Protein AF-A0AAT9HTH5-F1 (afdb_monomer)

Structure (mmCIF, N/CA/C/O backbone):
data_AF-A0AAT9HTH5-F1
#
_entry.id   AF-A0AAT9HTH5-F1
#
loop_
_atom_site.group_PDB
_atom_site.id
_atom_site.type_symbol
_atom_site.label_atom_id
_atom_site.label_alt_id
_atom_site.label_comp_id
_atom_site.label_asym_id
_atom_site.label_entity_id
_atom_site.label_seq_id
_atom_site.pdbx_PDB_ins_code
_atom_site.Cartn_x
_atom_site.Cartn_y
_atom_site.Cartn_z
_atom_site.occupancy
_atom_site.B_iso_or_equiv
_atom_site.auth_seq_id
_atom_site.auth_comp_id
_atom_site.auth_asym_id
_atom_site.auth_atom_id
_atom_site.pdbx_PDB_model_num
ATOM 1 N N . MET A 1 1 ? -1.030 0.961 -8.967 1.00 85.31 1 MET A N 1
ATOM 2 C CA . MET A 1 1 ? -1.294 0.628 -10.389 1.00 85.31 1 MET A CA 1
ATOM 3 C C . MET A 1 1 ? -1.899 -0.765 -10.444 1.00 85.31 1 MET A C 1
ATOM 5 O O . MET A 1 1 ? -1.349 -1.643 -9.792 1.00 85.31 1 MET A O 1
ATOM 9 N N . LYS A 1 2 ? -3.026 -0.974 -11.133 1.00 92.25 2 LYS A N 1
ATOM 10 C CA . LYS A 1 2 ? -3.579 -2.326 -11.327 1.00 92.25 2 LYS A CA 1
ATOM 11 C C . LYS A 1 2 ? -2.890 -2.970 -12.533 1.00 92.25 2 LYS A C 1
ATOM 13 O O . LYS A 1 2 ? -2.730 -2.297 -13.545 1.00 92.25 2 LYS A O 1
ATOM 18 N N . LEU A 1 3 ? -2.439 -4.209 -12.383 1.00 94.56 3 LEU A N 1
ATOM 19 C CA . LEU A 1 3 ? -1.794 -5.003 -13.427 1.00 94.56 3 LEU A CA 1
ATOM 20 C C . LEU A 1 3 ? -2.839 -5.769 -14.246 1.00 94.56 3 LEU A C 1
ATOM 22 O O . LEU A 1 3 ? -3.981 -5.927 -13.805 1.00 94.56 3 LEU A O 1
ATOM 26 N N . ASP A 1 4 ? -2.430 -6.286 -15.404 1.00 96.00 4 ASP A N 1
ATOM 27 C CA . ASP A 1 4 ? -3.304 -7.026 -16.328 1.00 96.00 4 ASP A CA 1
ATOM 28 C C . ASP A 1 4 ? -3.905 -8.295 -15.699 1.00 96.00 4 ASP A C 1
ATOM 30 O O . ASP A 1 4 ? -5.007 -8.709 -16.049 1.00 96.00 4 ASP A O 1
ATOM 34 N N . ASP A 1 5 ? -3.220 -8.880 -14.714 1.00 94.88 5 ASP A N 1
ATOM 35 C CA . ASP A 1 5 ? -3.692 -10.036 -13.942 1.00 94.88 5 ASP A CA 1
ATOM 36 C C . ASP A 1 5 ? -4.534 -9.662 -12.707 1.00 94.88 5 ASP A C 1
ATOM 38 O O . ASP A 1 5 ? -4.891 -10.514 -11.894 1.00 94.88 5 ASP A O 1
ATOM 42 N N . GLY A 1 6 ? -4.857 -8.378 -12.545 1.00 94.81 6 GLY A N 1
ATOM 43 C CA . GLY A 1 6 ? -5.694 -7.869 -11.465 1.00 94.81 6 GLY A CA 1
ATOM 44 C C . GLY A 1 6 ? -4.979 -7.642 -10.132 1.00 94.81 6 GLY A C 1
ATOM 45 O O . GLY A 1 6 ? -5.622 -7.166 -9.189 1.00 94.81 6 GLY A O 1
ATOM 46 N N . ARG A 1 7 ? -3.673 -7.920 -10.038 1.00 97.62 7 ARG A N 1
ATOM 47 C CA . ARG A 1 7 ? -2.849 -7.546 -8.880 1.00 97.62 7 ARG A CA 1
ATOM 48 C C . ARG A 1 7 ? -2.561 -6.047 -8.864 1.00 97.62 7 ARG A C 1
ATOM 50 O O . ARG A 1 7 ? -2.792 -5.328 -9.836 1.00 97.62 7 ARG A O 1
ATOM 57 N N . ILE A 1 8 ? -2.076 -5.553 -7.732 1.00 98.06 8 ILE A N 1
ATOM 58 C CA . ILE A 1 8 ? -1.846 -4.135 -7.477 1.00 98.06 8 ILE A CA 1
ATOM 59 C C . ILE A 1 8 ? -0.367 -3.929 -7.179 1.00 98.06 8 ILE A C 1
ATOM 61 O O . ILE A 1 8 ? 0.158 -4.447 -6.199 1.00 98.06 8 ILE A O 1
ATOM 65 N N . ALA A 1 9 ? 0.292 -3.144 -8.027 1.00 96.75 9 ALA A N 1
ATOM 66 C CA . ALA A 1 9 ? 1.659 -2.699 -7.818 1.00 96.75 9 ALA A CA 1
ATOM 67 C C . ALA A 1 9 ? 1.681 -1.391 -7.013 1.00 96.75 9 ALA A C 1
ATOM 69 O O . ALA A 1 9 ? 1.055 -0.394 -7.413 1.00 96.75 9 ALA A O 1
ATOM 70 N N . VAL A 1 10 ? 2.432 -1.405 -5.912 1.00 95.88 10 VAL A N 1
ATOM 71 C CA . VAL A 1 10 ? 2.745 -0.252 -5.059 1.00 95.88 10 VAL A CA 1
ATOM 72 C C . VAL A 1 10 ? 4.235 0.049 -5.192 1.00 95.88 10 VAL A C 1
ATOM 74 O O . VAL A 1 10 ? 5.070 -0.839 -5.032 1.00 95.88 10 VAL A O 1
ATOM 77 N N . ARG A 1 11 ? 4.566 1.301 -5.512 1.00 95.75 11 ARG A N 1
ATOM 78 C CA . ARG A 1 11 ? 5.944 1.778 -5.683 1.00 95.75 11 ARG A CA 1
ATOM 79 C C . ARG A 1 11 ? 6.260 2.833 -4.636 1.00 95.75 11 ARG A C 1
ATOM 81 O O . ARG A 1 11 ? 5.380 3.607 -4.257 1.00 95.75 11 ARG A O 1
ATOM 88 N N . GLN A 1 12 ? 7.515 2.870 -4.203 1.00 95.31 12 GLN A N 1
ATOM 89 C CA . GLN A 1 12 ? 8.034 3.982 -3.419 1.00 95.31 12 GLN A CA 1
ATOM 90 C C . GLN A 1 12 ? 8.063 5.238 -4.290 1.00 95.31 12 GLN A C 1
ATOM 92 O O . GLN A 1 12 ? 8.607 5.233 -5.388 1.00 95.31 12 GLN A O 1
ATOM 97 N N . SER A 1 13 ? 7.462 6.327 -3.810 1.00 93.75 13 SER A N 1
ATOM 98 C CA . SER A 1 13 ? 7.351 7.560 -4.595 1.00 93.75 13 SER A CA 1
ATOM 99 C C . SER A 1 13 ? 8.704 8.228 -4.851 1.00 93.75 13 SER A C 1
ATOM 101 O O . SER A 1 13 ? 8.864 8.890 -5.870 1.00 93.75 13 SER A O 1
ATOM 103 N N . THR A 1 14 ? 9.671 8.061 -3.944 1.00 96.19 14 THR A N 1
ATOM 104 C CA . THR A 1 14 ? 11.036 8.602 -4.065 1.00 96.19 14 THR A CA 1
ATOM 105 C C . THR A 1 14 ? 11.996 7.680 -4.820 1.00 96.19 14 THR A C 1
ATOM 107 O O . THR A 1 14 ? 13.139 8.066 -5.037 1.00 96.19 14 THR A O 1
ATOM 110 N N . ASP A 1 15 ? 11.546 6.487 -5.217 1.00 95.81 15 ASP A N 1
ATOM 111 C CA . ASP A 1 15 ? 12.296 5.528 -6.036 1.00 95.81 15 ASP A CA 1
ATOM 112 C C . ASP A 1 15 ? 11.350 4.872 -7.068 1.00 95.81 15 ASP A C 1
ATOM 114 O O . ASP A 1 15 ? 10.945 3.714 -6.918 1.00 95.81 15 ASP A O 1
ATOM 118 N N . PRO A 1 16 ? 10.900 5.632 -8.088 1.00 91.25 16 PRO A N 1
ATOM 119 C CA . PRO A 1 16 ? 9.879 5.167 -9.028 1.00 91.25 16 PRO A CA 1
ATOM 120 C C . PRO A 1 16 ? 10.357 4.007 -9.915 1.00 91.25 16 PRO A C 1
ATOM 122 O O . PRO A 1 16 ? 9.540 3.160 -10.294 1.00 91.25 16 PRO A O 1
ATOM 125 N N . ASP A 1 17 ? 11.660 3.947 -10.201 1.00 95.00 17 ASP A N 1
ATOM 126 C CA . ASP A 1 17 ? 12.290 2.915 -11.031 1.00 95.00 17 ASP A CA 1
ATOM 127 C C . ASP A 1 17 ? 12.679 1.659 -10.231 1.00 95.00 17 ASP A C 1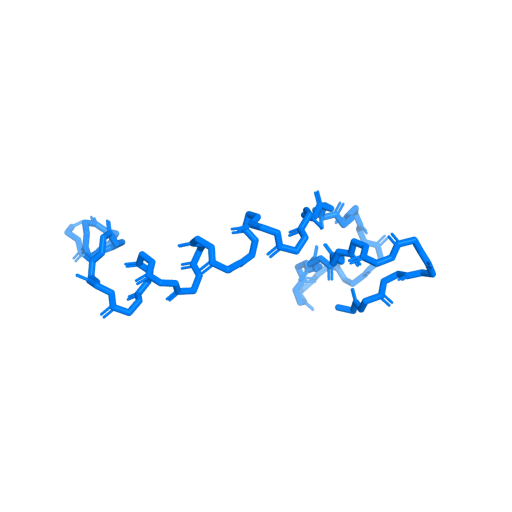
ATOM 129 O O . ASP A 1 17 ? 12.955 0.610 -10.818 1.00 95.00 17 ASP A O 1
ATOM 133 N N . GLY A 1 18 ? 12.643 1.733 -8.896 1.00 94.44 18 GLY A N 1
ATOM 134 C CA . GLY A 1 18 ? 12.893 0.618 -7.990 1.00 94.44 18 GLY A CA 1
ATOM 135 C C . GLY A 1 18 ? 11.869 -0.527 -8.074 1.00 94.44 18 GLY A C 1
ATOM 136 O O . GLY A 1 18 ? 10.933 -0.517 -8.883 1.00 94.44 18 GLY A O 1
ATOM 137 N N . PRO A 1 19 ? 12.016 -1.575 -7.249 1.00 95.75 19 PRO A N 1
ATOM 138 C CA . PRO A 1 19 ? 11.081 -2.694 -7.231 1.00 95.75 19 PRO A CA 1
ATOM 139 C C . PRO A 1 19 ? 9.689 -2.272 -6.734 1.00 95.75 19 PRO A C 1
ATOM 141 O O . PRO A 1 19 ? 9.543 -1.428 -5.850 1.00 95.75 19 PRO A O 1
ATOM 144 N N . ALA A 1 20 ? 8.646 -2.900 -7.283 1.00 96.00 20 ALA A N 1
ATOM 145 C CA . ALA A 1 20 ? 7.277 -2.731 -6.805 1.00 96.00 20 ALA A CA 1
ATOM 146 C C . ALA A 1 20 ? 6.890 -3.863 -5.847 1.00 96.00 20 ALA A C 1
ATOM 148 O O . ALA A 1 20 ? 7.177 -5.032 -6.111 1.00 96.00 20 ALA A O 1
ATOM 149 N N . LEU A 1 21 ? 6.163 -3.523 -4.784 1.00 96.44 21 LEU A N 1
ATOM 150 C CA . LEU A 1 21 ? 5.434 -4.504 -3.986 1.00 96.44 21 LEU A CA 1
ATOM 151 C C . LEU A 1 21 ? 4.167 -4.900 -4.743 1.00 96.44 21 LEU A C 1
ATOM 153 O O . LEU A 1 21 ? 3.423 -4.031 -5.207 1.00 96.44 21 LEU A O 1
ATOM 157 N N . ILE A 1 22 ? 3.932 -6.203 -4.883 1.00 97.12 22 ILE A N 1
ATOM 158 C CA . ILE A 1 22 ? 2.796 -6.742 -5.632 1.00 97.12 22 ILE A CA 1
ATOM 159 C C . ILE A 1 22 ? 1.804 -7.361 -4.655 1.00 97.12 22 ILE A C 1
ATOM 161 O O . ILE A 1 22 ? 2.105 -8.375 -4.035 1.00 97.12 22 ILE A O 1
ATOM 165 N N . TYR A 1 23 ? 0.617 -6.768 -4.571 1.00 97.94 23 TYR A N 1
ATOM 166 C CA . TYR A 1 23 ? -0.481 -7.228 -3.726 1.00 97.94 23 TYR A CA 1
ATOM 167 C C . TYR A 1 23 ? -1.594 -7.847 -4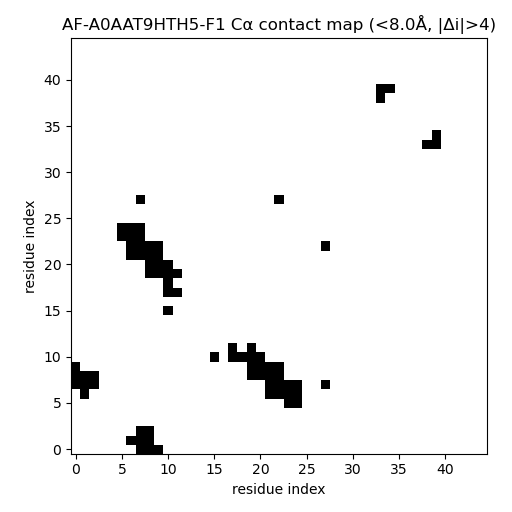.561 1.00 97.94 23 TYR A C 1
ATOM 169 O O . TYR A 1 23 ? -1.901 -7.400 -5.669 1.00 9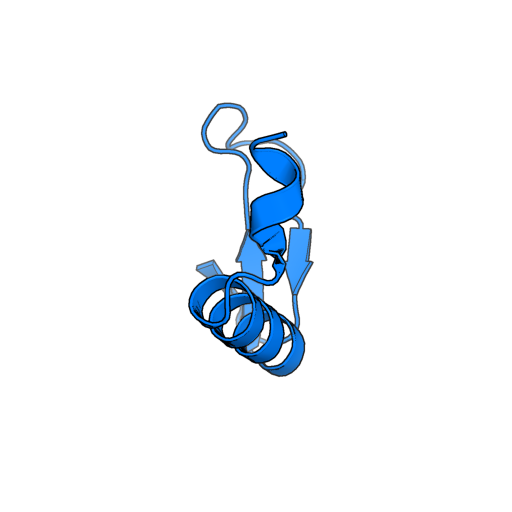7.94 23 TYR A O 1
ATOM 177 N N . THR A 1 24 ? -2.263 -8.846 -4.010 1.00 98.25 24 THR A N 1
ATOM 178 C CA . THR A 1 24 ? -3.576 -9.267 -4.491 1.00 98.25 24 THR A CA 1
ATOM 179 C C . THR A 1 24 ? -4.629 -8.203 -4.174 1.00 98.25 24 THR A C 1
ATOM 181 O O . THR A 1 24 ? 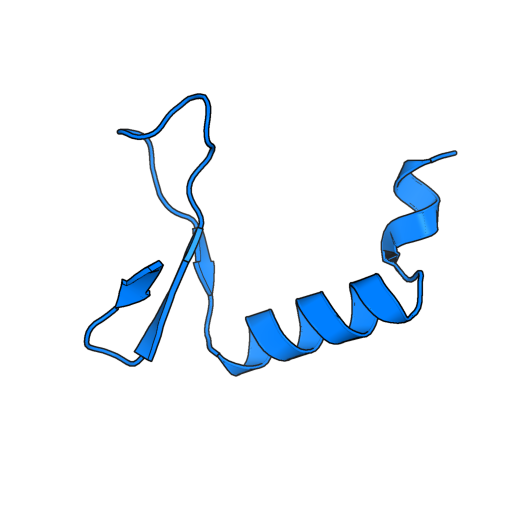-4.451 -7.338 -3.314 1.00 98.25 24 THR A O 1
ATOM 184 N N . SER A 1 25 ? -5.774 -8.276 -4.857 1.00 96.38 25 SER A N 1
ATOM 185 C CA . SER A 1 25 ? -6.906 -7.404 -4.521 1.00 96.38 25 SER A CA 1
ATOM 186 C C . SER A 1 25 ? -7.403 -7.642 -3.086 1.00 96.38 25 SER A C 1
ATOM 188 O O . SER A 1 25 ? -7.758 -6.684 -2.411 1.00 96.38 25 SER A O 1
ATOM 190 N N . ALA A 1 26 ? -7.380 -8.890 -2.601 1.00 97.75 26 ALA A N 1
ATOM 191 C CA . ALA A 1 26 ? -7.820 -9.232 -1.248 1.00 97.75 26 ALA A CA 1
ATOM 192 C C . ALA A 1 26 ? -6.907 -8.634 -0.165 1.00 97.75 26 ALA A C 1
ATOM 194 O O . ALA A 1 26 ? -7.403 -8.044 0.791 1.00 97.75 26 ALA A O 1
ATOM 195 N N . GLU A 1 27 ? -5.586 -8.720 -0.340 1.00 98.19 27 GLU A N 1
ATOM 196 C CA . GLU A 1 27 ? -4.627 -8.116 0.596 1.00 98.19 27 GLU A CA 1
ATOM 197 C C . GLU A 1 27 ? -4.754 -6.591 0.632 1.00 98.19 27 GLU A C 1
ATOM 199 O O . GLU A 1 27 ? -4.701 -6.000 1.706 1.00 98.19 27 GLU A O 1
ATOM 204 N N . MET A 1 28 ? -4.969 -5.942 -0.519 1.00 97.62 28 MET A N 1
ATOM 205 C CA . MET A 1 28 ? -5.180 -4.492 -0.553 1.00 97.62 28 MET A CA 1
ATOM 206 C C . MET A 1 28 ? -6.494 -4.080 0.124 1.00 97.62 28 MET A C 1
ATOM 208 O O . MET A 1 28 ? -6.531 -3.057 0.806 1.00 97.62 28 MET A O 1
ATOM 212 N N . THR A 1 29 ? -7.566 -4.866 -0.026 1.00 97.62 29 THR A N 1
ATOM 213 C CA . THR A 1 29 ? -8.817 -4.637 0.714 1.00 97.62 29 THR A CA 1
ATOM 214 C C . THR A 1 29 ? -8.577 -4.724 2.218 1.00 97.62 29 THR A C 1
ATOM 216 O O . THR A 1 29 ? -8.903 -3.773 2.925 1.00 97.62 29 THR A O 1
ATOM 219 N N . ALA A 1 30 ? -7.939 -5.801 2.687 1.00 98.25 30 ALA A N 1
ATOM 220 C CA . ALA A 1 30 ? -7.618 -5.976 4.101 1.00 98.25 30 ALA A CA 1
ATOM 221 C C . ALA A 1 30 ? -6.732 -4.837 4.634 1.00 98.25 30 ALA A C 1
ATOM 223 O O . ALA A 1 30 ? -6.993 -4.306 5.708 1.00 98.25 30 ALA A O 1
ATOM 224 N N . PHE A 1 31 ? -5.737 -4.396 3.855 1.00 96.94 31 PHE A N 1
ATOM 225 C CA . PHE A 1 31 ? -4.895 -3.251 4.204 1.00 96.94 31 PHE A CA 1
ATOM 226 C C . PHE A 1 31 ? -5.713 -1.965 4.402 1.00 96.94 31 PHE A C 1
ATOM 228 O O . PHE A 1 31 ? -5.540 -1.269 5.400 1.00 96.94 31 PHE A O 1
ATOM 235 N N . ILE A 1 32 ? -6.624 -1.650 3.474 1.00 97.88 32 ILE A N 1
ATOM 236 C CA . ILE A 1 32 ? -7.470 -0.450 3.563 1.00 97.88 32 ILE A CA 1
ATOM 237 C C . ILE A 1 32 ? -8.432 -0.539 4.755 1.00 97.88 32 ILE A C 1
ATOM 239 O O . ILE A 1 32 ? -8.665 0.469 5.422 1.00 97.88 32 ILE A O 1
ATOM 243 N N . GLU A 1 33 ? -9.013 -1.709 5.013 1.00 98.56 33 GLU A N 1
ATOM 244 C CA . GLU A 1 33 ? -9.915 -1.928 6.147 1.00 98.56 33 GLU A CA 1
ATOM 245 C C . GLU A 1 33 ? -9.184 -1.791 7.485 1.00 98.56 33 GLU A C 1
ATOM 247 O O . GLU A 1 33 ? -9.625 -1.006 8.323 1.00 98.56 33 GLU A O 1
ATOM 252 N N . GLY A 1 34 ? -8.032 -2.448 7.649 1.00 98.25 34 GLY A N 1
ATOM 253 C CA . GLY A 1 34 ? -7.216 -2.347 8.861 1.00 98.25 34 GLY A CA 1
ATOM 254 C C . GLY A 1 34 ? -6.722 -0.920 9.114 1.00 98.25 34 GLY A C 1
ATOM 255 O O . GLY A 1 34 ? -6.815 -0.413 10.232 1.00 98.25 34 GLY A O 1
ATOM 256 N N . ALA A 1 35 ? -6.298 -0.208 8.063 1.00 97.75 35 ALA A N 1
ATOM 257 C CA . ALA A 1 35 ? -5.922 1.201 8.171 1.00 97.75 35 ALA A CA 1
ATOM 258 C C . ALA A 1 35 ? -7.094 2.085 8.635 1.00 97.75 35 ALA A C 1
ATOM 260 O O . ALA A 1 35 ? -6.913 2.955 9.482 1.00 97.75 35 ALA A O 1
ATOM 261 N N . LYS A 1 36 ? -8.311 1.855 8.122 1.00 98.19 36 LYS A N 1
ATOM 262 C CA . LYS A 1 36 ? -9.5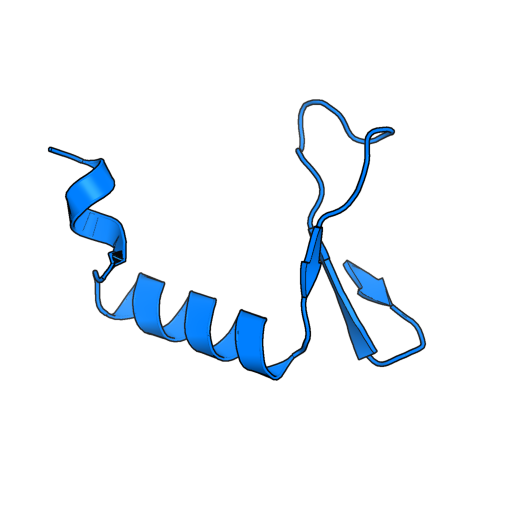19 2.570 8.575 1.00 98.19 36 LYS A CA 1
ATOM 263 C C . LYS A 1 36 ? -9.929 2.206 10.003 1.00 98.19 36 LYS A C 1
ATOM 265 O O . LYS A 1 36 ? -10.546 3.032 10.668 1.00 98.19 36 LYS A O 1
ATOM 270 N N . ALA A 1 37 ? -9.619 0.992 10.450 1.00 98.44 37 ALA A N 1
ATOM 271 C CA . ALA A 1 37 ? -9.894 0.512 11.800 1.00 98.44 37 ALA A CA 1
ATOM 272 C C . ALA A 1 37 ? -8.858 0.976 12.844 1.00 98.44 37 ALA A C 1
ATOM 274 O O . ALA A 1 37 ? -9.040 0.698 14.027 1.00 98.44 37 ALA A O 1
ATOM 275 N N . GLY A 1 38 ? -7.797 1.682 12.432 1.00 97.75 38 GLY A N 1
ATOM 276 C CA . GLY A 1 38 ? -6.738 2.148 13.335 1.00 97.75 38 GLY A CA 1
ATOM 277 C C . GLY A 1 38 ? -5.735 1.058 13.723 1.00 97.75 38 GLY A C 1
ATOM 278 O O . GLY A 1 38 ? -4.974 1.216 14.673 1.00 97.75 38 GLY A O 1
ATOM 279 N N . GLU A 1 39 ? -5.676 -0.062 12.992 1.00 98.06 39 GLU A N 1
ATOM 280 C CA . GLU A 1 39 ? -4.751 -1.162 13.318 1.00 98.06 39 GLU A CA 1
ATOM 281 C C . GLU A 1 39 ? -3.272 -0.764 13.190 1.00 98.06 39 GLU A C 1
ATOM 283 O O . GLU A 1 39 ? -2.402 -1.429 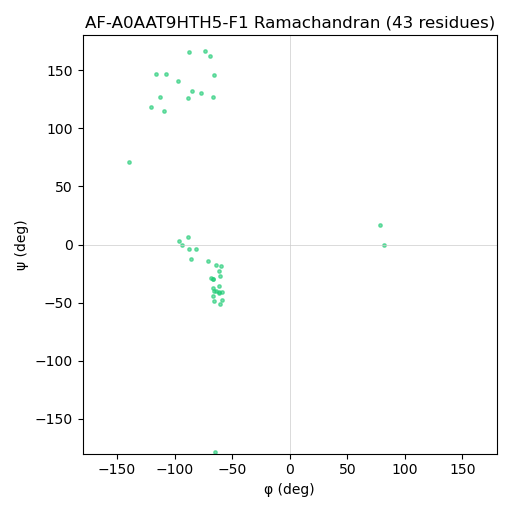13.745 1.00 98.06 39 GLU A O 1
ATOM 288 N N . ALA A 1 40 ? -2.982 0.328 12.479 1.00 96.62 40 ALA A N 1
ATOM 289 C CA . ALA A 1 40 ? -1.639 0.869 12.300 1.00 96.62 40 ALA A CA 1
ATOM 290 C C . ALA A 1 40 ? -1.289 2.005 13.281 1.00 96.62 40 ALA A C 1
ATOM 292 O O . ALA A 1 40 ? -0.193 2.559 13.190 1.00 96.62 40 ALA A O 1
ATOM 293 N N . ASP A 1 41 ? -2.170 2.351 14.226 1.00 96.94 41 ASP A N 1
ATOM 294 C CA . ASP A 1 41 ? -1.973 3.491 15.137 1.00 96.94 41 ASP A CA 1
ATOM 295 C C . ASP A 1 41 ? -0.722 3.338 16.018 1.00 96.94 41 ASP A C 1
ATOM 297 O O . ASP A 1 41 ? -0.126 4.329 16.442 1.00 96.94 41 ASP A O 1
ATOM 301 N N . PHE A 1 42 ? -0.257 2.101 16.226 1.00 95.62 42 PHE A N 1
ATOM 302 C CA . PHE A 1 42 ? 1.000 1.804 16.919 1.00 95.62 42 PHE A CA 1
ATOM 303 C C . PHE A 1 42 ? 2.239 2.412 16.241 1.00 95.62 42 PHE A C 1
ATOM 305 O O . PHE A 1 42 ? 3.280 2.522 16.872 1.00 95.62 42 PHE A O 1
ATOM 312 N N . LEU A 1 43 ? 2.169 2.808 14.967 1.00 95.75 43 LEU A N 1
ATOM 313 C CA . LEU A 1 43 ? 3.283 3.479 14.287 1.00 95.75 43 LEU A CA 1
ATOM 314 C C . LEU A 1 43 ? 3.509 4.916 14.781 1.00 95.75 43 LEU A C 1
ATOM 316 O O . LEU A 1 43 ? 4.537 5.510 14.464 1.00 95.75 43 LEU A O 1
ATOM 320 N N . LEU A 1 44 ? 2.552 5.484 15.519 1.00 94.12 44 LEU A N 1
ATOM 321 C CA . LEU A 1 44 ? 2.620 6.842 16.061 1.00 94.12 44 LEU A CA 1
ATOM 322 C C . LEU A 1 44 ? 3.168 6.897 17.497 1.00 94.12 44 LEU A C 1
ATOM 324 O O . LEU A 1 44 ? 3.233 7.989 18.065 1.00 94.12 44 LEU A O 1
ATOM 328 N N . SER A 1 45 ? 3.515 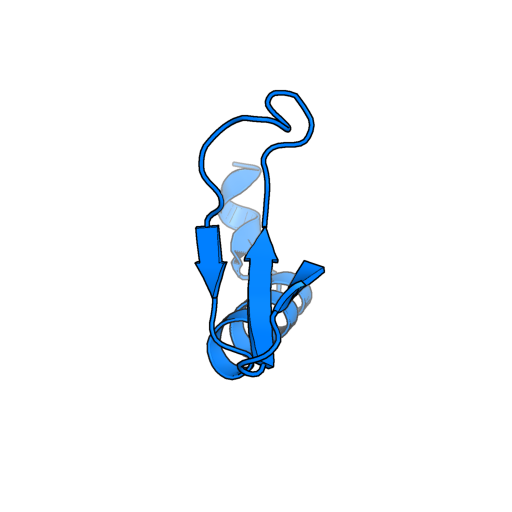5.750 18.091 1.00 83.12 45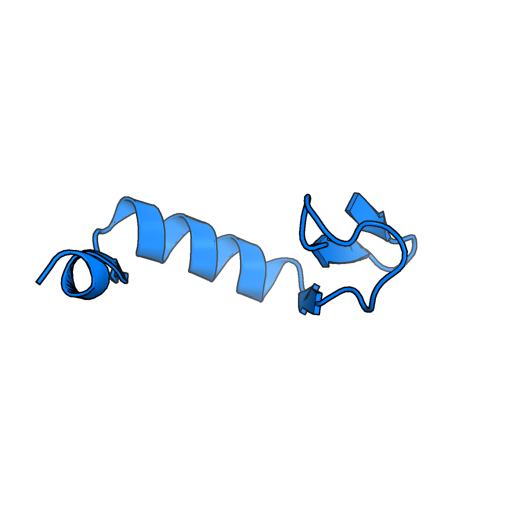 SER A N 1
ATOM 329 C CA . SER A 1 45 ? 4.046 5.653 19.458 1.00 83.12 45 SER A CA 1
ATOM 330 C C . SER A 1 45 ? 5.550 5.871 19.544 1.00 83.12 45 SER A C 1
ATOM 332 O O . SER A 1 45 ? 6.257 5.303 18.680 1.00 83.12 45 SER A O 1
#

Secondary structure (DSSP, 8-state):
-B-TTS-EEE--TT-TTSPPEEE-HHHHHHHHHHHHTTTTGGGG-

Radius of gyration: 12.67 Å; Cα contacts (8 Å, |Δi|>4): 38; chains: 1; bounding box: 23×19×36 Å

InterPro domains:
  IPR007278 Domain of unknown function DUF397 [PF04149] (4-36)

Solvent-accessible surface area (backbone atoms only — not comparable to full-atom values): 2823 Å² total; per-residue (Å²): 88,80,45,99,87,58,31,35,43,48,63,50,86,94,43,75,87,53,80,62,52,77,34,50,59,67,58,52,50,52,51,54,50,38,55,74,71,49,72,58,56,73,78,78,109

Mean predicted aligned error: 2.91 Å

pLDDT: mean 95.89, std 3.01, range [83.12, 98.56]

Foldseek 3Di:
DQDPVRWDWDDDPVCRVDDTDTGHPVVVVVVVVCVVVCVVVVVVD

Nearest PDB structures (foldseek):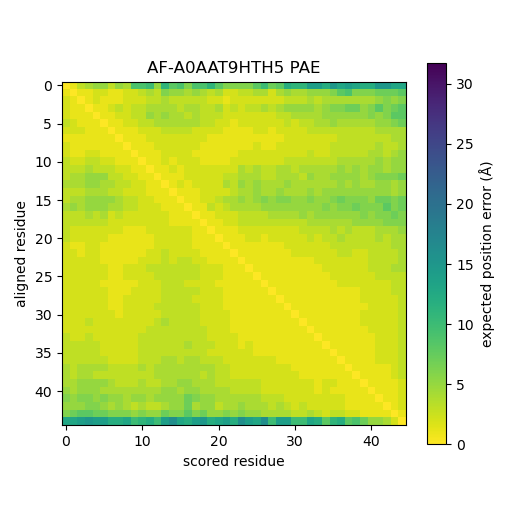
  6spf-assembly1_X  TM=3.478E-01  e=9.740E+00  Pseudomonas aeruginosa

Sequence (45 aa):
MKLDDGRIAVRQSTDPDGPALIYTSAEMTAFIEGAKAGEADFLLS

Organism: NCBI:txid3074435